Protein AF-A0A822DMT6-F1 (afdb_monomer_lite)

Structure (mmCIF, N/CA/C/O backbone):
data_AF-A0A822DMT6-F1
#
_entry.id   AF-A0A822DMT6-F1
#
loop_
_atom_site.group_PDB
_atom_site.id
_atom_site.type_symbol
_atom_site.label_atom_id
_atom_site.label_alt_id
_atom_site.label_comp_id
_atom_site.label_asym_id
_atom_site.label_entity_id
_atom_site.label_seq_id
_atom_site.pdbx_PDB_ins_code
_atom_site.Cartn_x
_atom_site.Cartn_y
_atom_site.Cartn_z
_atom_site.occupancy
_atom_site.B_iso_or_equiv
_atom_site.auth_seq_id
_atom_site.auth_comp_id
_atom_site.auth_asym_id
_atom_site.auth_atom_id
_atom_site.pdbx_PDB_model_num
ATOM 1 N N . ALA A 1 1 ? 9.276 -4.850 4.590 1.00 66.44 1 ALA A N 1
ATOM 2 C CA . ALA A 1 1 ? 9.335 -3.457 4.109 1.00 66.44 1 ALA A CA 1
ATOM 3 C C . ALA A 1 1 ? 9.538 -2.539 5.305 1.00 66.44 1 ALA A C 1
ATOM 5 O O . ALA A 1 1 ? 8.878 -2.751 6.321 1.00 66.44 1 ALA A O 1
ATOM 6 N N . ILE A 1 2 ? 10.467 -1.592 5.193 1.00 73.31 2 ILE A N 1
ATOM 7 C CA . ILE A 1 2 ? 10.706 -0.543 6.188 1.00 73.31 2 ILE A CA 1
ATOM 8 C C . ILE A 1 2 ? 9.896 0.682 5.767 1.00 73.31 2 ILE A C 1
ATOM 10 O O . ILE A 1 2 ? 9.840 0.990 4.578 1.00 73.31 2 ILE A O 1
ATOM 14 N N . ASN A 1 3 ? 9.216 1.330 6.709 1.00 78.62 3 ASN A N 1
ATOM 15 C CA . ASN A 1 3 ? 8.526 2.582 6.435 1.00 78.62 3 ASN A CA 1
ATOM 16 C C . ASN A 1 3 ? 9.560 3.721 6.344 1.00 78.62 3 ASN A C 1
ATOM 18 O O . ASN A 1 3 ? 10.426 3.847 7.202 1.00 78.62 3 ASN A O 1
ATOM 22 N N . GLU A 1 4 ? 9.479 4.540 5.296 1.00 80.12 4 GLU A N 1
ATOM 23 C CA . GLU A 1 4 ? 10.431 5.631 5.033 1.00 80.12 4 GLU A CA 1
ATOM 24 C C . GLU A 1 4 ? 10.286 6.819 6.008 1.00 80.12 4 GLU A C 1
ATOM 26 O O . GLU A 1 4 ? 11.263 7.484 6.329 1.00 80.12 4 GLU A O 1
ATOM 31 N N . GLU A 1 5 ? 9.083 7.059 6.536 1.00 79.94 5 GLU A N 1
ATOM 32 C CA . GLU A 1 5 ? 8.756 8.161 7.454 1.00 79.94 5 GLU A CA 1
ATOM 33 C C . GLU A 1 5 ? 9.344 7.956 8.862 1.00 79.94 5 GLU A C 1
ATOM 35 O O . GLU A 1 5 ? 9.646 8.934 9.542 1.00 79.94 5 GLU A O 1
ATOM 40 N N . ASN A 1 6 ? 9.508 6.708 9.317 1.00 81.94 6 ASN A N 1
ATOM 41 C CA . ASN A 1 6 ? 10.018 6.400 10.664 1.00 81.94 6 ASN A CA 1
ATOM 42 C C . ASN A 1 6 ? 11.166 5.376 10.708 1.00 81.94 6 ASN A C 1
ATOM 44 O O . ASN A 1 6 ? 11.678 5.099 11.786 1.00 81.94 6 ASN A O 1
ATOM 48 N N . SER A 1 7 ? 11.584 4.815 9.570 1.00 82.81 7 SER A N 1
ATOM 49 C CA . SER A 1 7 ? 12.588 3.741 9.490 1.00 82.81 7 SER A CA 1
ATOM 50 C C . SER A 1 7 ? 12.240 2.466 10.282 1.00 82.81 7 SER A C 1
ATOM 52 O O . SER A 1 7 ? 13.112 1.635 10.535 1.00 82.81 7 SER A O 1
ATOM 54 N N . GLU A 1 8 ? 10.965 2.253 10.628 1.00 78.75 8 GLU A N 1
ATOM 55 C CA . GLU A 1 8 ? 10.493 1.070 11.355 1.00 78.75 8 GLU A CA 1
ATOM 56 C C . GLU A 1 8 ? 9.751 0.085 10.439 1.00 78.75 8 GLU A C 1
ATOM 58 O O . GLU A 1 8 ? 9.033 0.446 9.501 1.00 78.75 8 GLU A O 1
ATOM 63 N N . ALA A 1 9 ? 9.891 -1.210 10.727 1.00 79.50 9 ALA A N 1
ATOM 64 C CA . ALA A 1 9 ? 9.083 -2.246 10.092 1.00 79.50 9 ALA A CA 1
ATOM 65 C C . ALA A 1 9 ? 7.683 -2.303 10.718 1.00 79.50 9 ALA A C 1
ATOM 67 O O . ALA A 1 9 ? 7.536 -2.322 11.936 1.00 79.50 9 ALA A O 1
ATOM 68 N N . ASN A 1 10 ? 6.652 -2.443 9.879 1.00 79.50 10 ASN A N 1
ATOM 69 C CA . ASN A 1 10 ? 5.268 -2.672 10.314 1.00 79.50 10 ASN A CA 1
ATOM 70 C C . ASN A 1 10 ? 4.711 -1.596 11.270 1.00 79.50 10 ASN A C 1
ATOM 72 O O . ASN A 1 10 ? 3.853 -1.898 12.096 1.00 79.50 10 ASN A O 1
ATOM 76 N N . ASN A 1 11 ? 5.172 -0.353 11.150 1.00 84.88 11 ASN A N 1
ATOM 77 C CA . ASN A 1 11 ? 4.607 0.780 11.868 1.00 84.88 11 ASN A CA 1
ATOM 78 C C . ASN A 1 11 ? 4.373 1.934 10.894 1.00 84.88 11 ASN A C 1
ATOM 80 O O . ASN A 1 11 ? 5.320 2.453 10.307 1.00 84.88 11 ASN A O 1
ATOM 84 N N . ILE A 1 12 ? 3.110 2.298 10.680 1.00 87.62 12 ILE A N 1
ATOM 85 C CA . ILE A 1 12 ? 2.711 3.346 9.740 1.00 87.62 12 ILE A CA 1
ATOM 86 C C . ILE A 1 12 ? 1.749 4.321 10.407 1.00 87.62 12 ILE A C 1
ATOM 88 O O . ILE A 1 12 ? 0.937 3.944 11.256 1.00 87.62 12 ILE A O 1
ATOM 92 N N . LYS A 1 13 ? 1.815 5.586 9.994 1.00 88.56 13 LYS A N 1
ATOM 93 C CA . LYS A 1 13 ? 0.916 6.621 10.489 1.00 88.56 13 LYS A CA 1
ATOM 94 C C . LYS A 1 13 ? -0.430 6.547 9.776 1.00 88.56 13 LYS A C 1
ATOM 96 O O . LYS A 1 13 ? -0.528 6.693 8.556 1.00 88.56 13 LYS A O 1
ATOM 101 N N . ASN A 1 14 ? -1.497 6.382 10.544 1.00 89.94 14 ASN A N 1
ATOM 102 C CA . ASN A 1 14 ? -2.849 6.586 10.056 1.00 89.94 14 ASN A CA 1
ATOM 103 C C . ASN A 1 14 ? -3.070 8.087 9.829 1.00 89.94 14 ASN A C 1
ATOM 105 O O . ASN A 1 14 ? -3.040 8.881 10.765 1.00 89.94 14 ASN A O 1
ATOM 109 N N . ARG A 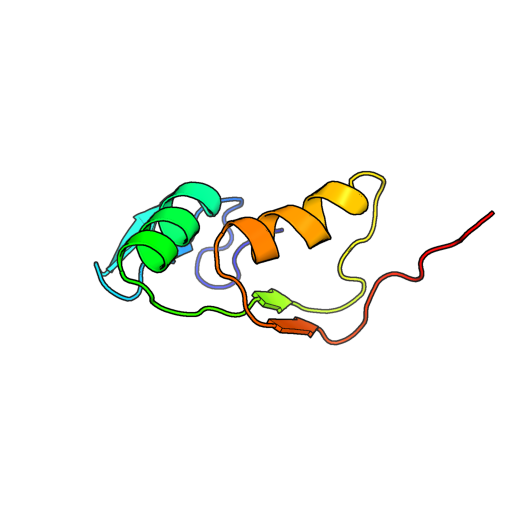1 15 ? -3.306 8.487 8.581 1.00 88.69 15 ARG A N 1
ATOM 110 C CA . ARG A 1 15 ? -3.467 9.891 8.180 1.00 88.69 15 ARG A CA 1
ATOM 111 C C . ARG A 1 15 ? -4.795 10.495 8.638 1.00 88.69 15 ARG A C 1
ATOM 113 O O . ARG A 1 15 ? -4.900 11.713 8.686 1.00 88.69 15 ARG A O 1
ATOM 120 N N . LEU A 1 16 ? -5.783 9.670 8.992 1.00 88.19 16 LEU A N 1
ATOM 121 C CA . LEU A 1 16 ? -7.080 10.127 9.502 1.00 88.19 16 LEU A CA 1
ATOM 122 C C . LEU A 1 16 ? -7.063 10.356 11.019 1.00 88.19 16 LEU A C 1
ATOM 124 O O . LEU A 1 16 ? -7.734 11.263 11.497 1.00 88.19 16 LEU A O 1
ATOM 128 N N . THR A 1 17 ? -6.308 9.556 11.780 1.00 89.38 17 THR A N 1
ATOM 129 C CA . THR A 1 17 ? -6.232 9.679 13.252 1.00 89.38 17 THR A CA 1
ATOM 130 C C . THR A 1 17 ? -4.927 10.294 13.753 1.00 89.38 17 THR A C 1
ATOM 132 O O . THR A 1 17 ? -4.819 10.612 14.933 1.00 89.38 17 THR A O 1
ATOM 135 N N . ASN A 1 18 ? -3.929 10.453 12.880 1.00 90.88 18 ASN A N 1
ATOM 136 C CA . ASN A 1 18 ? -2.546 10.821 13.202 1.00 90.88 18 ASN A CA 1
ATOM 137 C C . ASN A 1 18 ? -1.823 9.869 14.170 1.00 90.88 18 ASN A C 1
ATOM 139 O O . ASN A 1 18 ? -0.760 10.217 14.683 1.00 90.88 18 ASN A O 1
ATOM 143 N N . GLN A 1 19 ? -2.356 8.665 14.385 1.00 89.62 19 GLN A N 1
ATOM 144 C CA . GLN A 1 19 ? -1.765 7.655 15.262 1.00 89.62 19 GLN A CA 1
ATOM 145 C C . GLN A 1 19 ? -0.919 6.656 14.476 1.00 89.62 19 GLN A C 1
ATOM 147 O O . GLN A 1 19 ? -1.231 6.315 13.335 1.00 89.62 19 GLN A O 1
ATOM 152 N N . TRP A 1 20 ? 0.130 6.165 15.120 1.00 89.06 20 TRP A N 1
ATOM 153 C CA . TRP A 1 20 ? 0.984 5.101 14.609 1.00 89.06 20 TRP A CA 1
ATOM 154 C C . TRP A 1 20 ? 0.381 3.731 14.926 1.00 89.06 20 TRP A C 1
ATO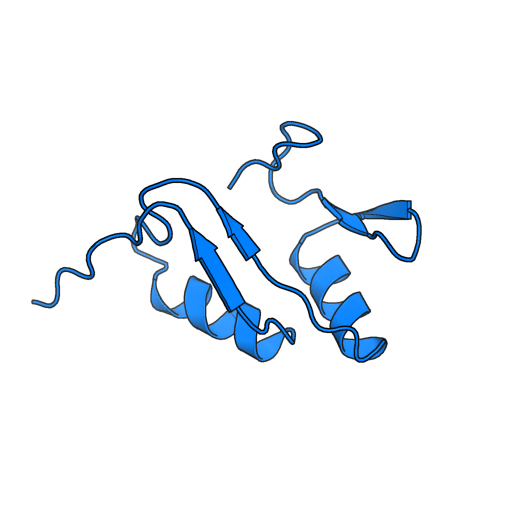M 156 O O . TRP A 1 20 ? -0.199 3.535 15.995 1.00 89.06 20 TRP A O 1
ATOM 166 N N . GLY A 1 21 ? 0.492 2.789 13.994 1.00 89.25 21 GLY A N 1
ATOM 167 C CA . GLY A 1 21 ? -0.028 1.440 14.169 1.00 89.25 21 GLY A CA 1
ATOM 168 C C . GLY A 1 21 ? 0.478 0.464 13.114 1.00 89.25 21 GLY A C 1
ATOM 169 O O . GLY A 1 21 ? 1.150 0.838 12.152 1.00 89.25 21 GLY A O 1
ATOM 170 N N . LYS A 1 22 ? 0.129 -0.814 13.284 1.00 88.25 22 LYS A N 1
ATOM 171 C CA . LYS A 1 22 ? 0.541 -1.866 12.351 1.00 88.25 22 LYS A CA 1
ATOM 172 C C . LYS A 1 22 ? -0.129 -1.697 10.993 1.00 88.25 22 LYS A C 1
ATOM 174 O O . LYS A 1 22 ? -1.293 -1.299 10.916 1.00 88.25 22 LYS A O 1
ATOM 179 N N . VAL A 1 23 ? 0.571 -2.083 9.924 1.00 87.00 23 VAL A N 1
ATOM 180 C CA . VAL A 1 23 ? 0.068 -1.978 8.540 1.00 87.00 23 VAL A CA 1
ATOM 181 C C . VAL A 1 23 ? -1.318 -2.626 8.376 1.00 87.00 23 VAL A C 1
ATOM 183 O O . VAL A 1 23 ? -2.212 -1.958 7.849 1.00 87.00 23 VAL A O 1
ATOM 186 N N . PRO A 1 24 ? -1.574 -3.861 8.865 1.00 87.25 24 PRO A N 1
ATOM 187 C CA . PRO A 1 24 ? -2.885 -4.491 8.709 1.00 87.25 24 PRO A CA 1
ATOM 188 C C . PRO A 1 24 ? -3.993 -3.767 9.478 1.00 87.25 24 PRO A C 1
ATOM 190 O O . PRO A 1 24 ? -5.128 -3.703 9.009 1.00 87.25 24 PRO A O 1
ATOM 193 N N . ASP A 1 25 ? -3.682 -3.213 10.650 1.00 89.50 25 ASP A N 1
ATOM 194 C CA . ASP A 1 25 ? -4.667 -2.550 11.508 1.00 89.50 25 ASP A CA 1
ATOM 195 C C . ASP A 1 25 ? -5.093 -1.208 10.904 1.00 89.50 25 ASP A C 1
ATOM 197 O O . ASP A 1 25 ? -6.287 -0.921 10.795 1.00 89.50 25 ASP A O 1
ATOM 201 N N . VAL A 1 26 ? -4.127 -0.434 10.403 1.00 90.56 26 VAL A N 1
ATOM 202 C CA . VAL A 1 26 ? -4.384 0.820 9.683 1.00 90.56 26 VAL A CA 1
ATOM 203 C C . VAL A 1 26 ? -5.139 0.560 8.374 1.00 90.56 26 VAL A C 1
ATOM 205 O O . VAL A 1 26 ? -6.095 1.269 8.063 1.00 90.56 26 VAL A O 1
ATOM 208 N N . ALA A 1 27 ? -4.794 -0.495 7.633 1.00 88.38 27 ALA A N 1
ATOM 209 C CA . ALA A 1 27 ? -5.502 -0.852 6.404 1.00 88.38 27 ALA A CA 1
ATOM 210 C C . ALA A 1 27 ? -6.958 -1.293 6.668 1.00 88.38 27 ALA A C 1
ATOM 212 O O . ALA A 1 27 ? -7.872 -0.870 5.955 1.00 88.38 27 ALA A O 1
ATOM 213 N N . ARG A 1 28 ? -7.218 -2.073 7.732 1.00 90.44 28 ARG A N 1
ATOM 214 C CA . ARG A 1 28 ? -8.594 -2.402 8.162 1.00 90.44 28 ARG A CA 1
ATOM 215 C C . ARG A 1 28 ? -9.374 -1.161 8.586 1.00 90.44 28 ARG A C 1
ATOM 217 O O . ARG A 1 28 ? -10.565 -1.073 8.289 1.00 90.44 28 ARG A O 1
ATOM 224 N N . TYR A 1 29 ? -8.720 -0.207 9.247 1.00 91.88 29 TYR A N 1
ATOM 225 C CA . TYR A 1 29 ? -9.338 1.067 9.602 1.00 91.88 29 TYR A CA 1
ATOM 226 C C . TYR A 1 29 ? -9.763 1.851 8.355 1.00 91.88 29 TYR A C 1
ATOM 228 O O . TYR A 1 29 ? -10.902 2.304 8.269 1.00 91.88 29 TYR A O 1
ATOM 236 N N . TYR A 1 30 ? -8.899 1.960 7.344 1.00 91.12 30 TYR A N 1
ATOM 237 C CA . TYR A 1 30 ? -9.280 2.609 6.088 1.00 91.12 30 TYR A CA 1
ATOM 238 C C . TYR A 1 30 ? -10.420 1.880 5.378 1.00 91.12 30 TYR A C 1
ATOM 240 O O . TYR A 1 30 ? -11.359 2.528 4.916 1.00 91.12 30 TYR A O 1
ATOM 248 N N . LYS A 1 31 ? -10.413 0.542 5.380 1.00 89.62 31 LYS A N 1
ATOM 249 C CA . LYS A 1 31 ? -11.523 -0.257 4.850 1.00 89.62 31 LYS A CA 1
ATOM 250 C C . LYS A 1 31 ? -12.845 0.040 5.564 1.00 89.62 31 LYS A C 1
ATOM 252 O O . LYS A 1 31 ? -13.855 0.225 4.891 1.00 89.62 31 LYS A O 1
ATOM 257 N N . SER A 1 32 ? -12.859 0.125 6.898 1.00 90.81 32 SER A N 1
ATOM 258 C CA . SER A 1 32 ? -14.087 0.420 7.661 1.00 90.81 32 SER A CA 1
ATOM 259 C C . SER A 1 32 ? -14.598 1.848 7.447 1.00 90.81 32 SER A C 1
ATOM 261 O O . SER A 1 32 ? -15.796 2.099 7.553 1.00 90.81 32 SER A O 1
ATOM 263 N N . LYS A 1 33 ? -13.707 2.778 7.086 1.00 91.94 33 LYS A N 1
ATOM 264 C CA . LYS A 1 33 ? -14.038 4.153 6.682 1.00 91.94 33 LYS A CA 1
ATOM 265 C C . LYS A 1 33 ? -14.296 4.307 5.182 1.00 91.94 33 LYS A C 1
ATOM 267 O O . LYS A 1 33 ? -14.426 5.432 4.709 1.00 91.94 33 LYS A O 1
ATOM 272 N N . ASN A 1 34 ? -14.343 3.200 4.436 1.00 90.31 34 ASN A N 1
ATOM 273 C CA . ASN A 1 34 ? -14.477 3.176 2.979 1.00 90.31 34 ASN A CA 1
ATOM 274 C C . ASN A 1 34 ? -13.466 4.099 2.264 1.00 90.31 34 ASN A C 1
ATOM 276 O O . ASN A 1 34 ? -13.746 4.668 1.211 1.00 90.31 34 ASN A O 1
ATOM 280 N N . THR A 1 35 ? -12.293 4.283 2.874 1.00 90.50 35 THR A N 1
ATOM 281 C CA . THR A 1 35 ? -11.220 5.142 2.379 1.00 90.50 35 THR A CA 1
ATOM 282 C C . THR A 1 35 ? -10.287 4.291 1.517 1.00 90.50 35 THR A C 1
ATOM 284 O O . THR A 1 35 ? -9.647 3.375 2.042 1.00 90.50 35 THR A O 1
ATOM 287 N N . PRO A 1 36 ? -10.207 4.536 0.198 1.00 89.81 36 PRO A N 1
ATOM 288 C CA . PRO A 1 36 ? -9.274 3.822 -0.659 1.00 89.81 36 PRO A CA 1
ATOM 289 C C . PRO A 1 36 ? -7.837 4.228 -0.329 1.00 89.81 36 PRO A C 1
ATOM 291 O O . PRO A 1 36 ? -7.566 5.367 0.050 1.00 89.81 36 PRO A O 1
ATOM 294 N N . TRP A 1 37 ? -6.905 3.303 -0.521 1.00 90.56 37 TRP A N 1
ATOM 295 C CA . TRP A 1 37 ? -5.482 3.551 -0.318 1.00 90.56 37 TRP A CA 1
ATOM 296 C C . TRP A 1 37 ? -4.650 2.859 -1.399 1.00 90.56 37 TRP A C 1
ATOM 298 O O . TRP A 1 37 ? -5.128 1.969 -2.114 1.00 90.56 37 TRP A O 1
ATOM 308 N N . ILE A 1 38 ? -3.403 3.301 -1.532 1.00 89.62 38 ILE A N 1
ATOM 309 C CA . ILE A 1 38 ? -2.426 2.769 -2.483 1.00 89.62 38 ILE A CA 1
ATOM 310 C C . ILE A 1 38 ? -1.119 2.452 -1.758 1.00 89.62 38 ILE A C 1
ATOM 312 O O . ILE A 1 38 ? -0.820 3.060 -0.730 1.00 89.62 38 ILE A O 1
ATOM 316 N N . VAL A 1 39 ? -0.349 1.506 -2.290 1.00 88.62 39 VAL A N 1
ATOM 317 C CA . VAL A 1 39 ? 1.042 1.281 -1.874 1.00 88.62 39 VAL A CA 1
ATOM 318 C C . VAL A 1 39 ? 1.947 2.083 -2.791 1.00 88.62 39 VAL A C 1
ATOM 320 O O . VAL A 1 39 ? 1.800 1.993 -4.010 1.00 88.62 39 VAL A O 1
ATOM 323 N N . ILE A 1 40 ? 2.896 2.805 -2.206 1.00 86.75 40 ILE A N 1
ATOM 324 C CA . ILE A 1 40 ? 4.061 3.327 -2.914 1.00 86.75 40 ILE A CA 1
ATOM 325 C C . ILE A 1 40 ? 5.267 2.521 -2.442 1.00 86.75 40 ILE A C 1
ATOM 327 O O . ILE A 1 40 ? 5.460 2.354 -1.237 1.00 86.75 40 ILE A O 1
ATOM 331 N N . GLY A 1 41 ? 6.035 1.979 -3.377 1.00 85.75 41 GLY A N 1
ATOM 332 C CA . GLY A 1 41 ? 7.265 1.255 -3.081 1.00 85.75 41 GLY A CA 1
ATOM 333 C C . GLY A 1 41 ? 8.364 1.590 -4.079 1.00 85.75 41 GLY A C 1
ATOM 334 O O . GLY A 1 41 ? 8.143 2.307 -5.054 1.00 85.75 41 GLY A O 1
ATOM 335 N N . ASP A 1 42 ? 9.556 1.075 -3.814 1.00 85.75 42 ASP A N 1
ATOM 336 C CA . ASP A 1 42 ? 10.734 1.340 -4.632 1.00 85.75 42 ASP A CA 1
ATOM 337 C C . ASP A 1 42 ? 10.920 0.238 -5.700 1.00 85.75 42 ASP A C 1
ATOM 339 O O . ASP A 1 42 ? 9.953 -0.175 -6.346 1.00 85.75 42 ASP A O 1
ATOM 343 N N . GLU A 1 43 ? 12.143 -0.227 -5.925 1.00 84.31 43 GLU A N 1
ATOM 344 C CA . GLU A 1 43 ? 12.462 -1.301 -6.861 1.00 84.31 43 GLU A CA 1
ATOM 345 C C . GLU A 1 43 ? 12.165 -2.702 -6.300 1.00 84.31 43 GLU A C 1
ATOM 347 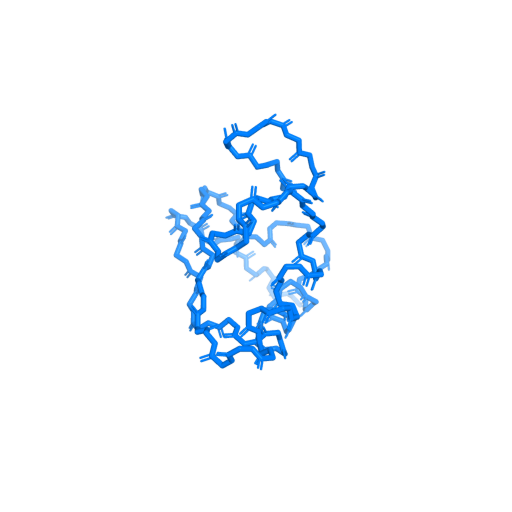O O . GLU A 1 43 ? 12.113 -2.929 -5.091 1.00 84.31 43 GLU A O 1
ATOM 352 N N . ASN A 1 44 ? 11.993 -3.663 -7.210 1.00 81.69 44 ASN A N 1
ATOM 353 C CA . ASN A 1 44 ? 11.865 -5.095 -6.936 1.00 81.69 44 ASN A CA 1
ATOM 354 C C . ASN A 1 44 ? 10.730 -5.475 -5.961 1.00 81.69 44 ASN A C 1
ATOM 356 O O . ASN A 1 44 ? 10.845 -6.407 -5.160 1.00 81.69 44 ASN A O 1
ATOM 360 N N . TYR A 1 45 ? 9.595 -4.774 -6.027 1.00 80.50 45 TYR A N 1
ATOM 361 C CA . TYR A 1 45 ? 8.450 -5.064 -5.164 1.00 80.50 45 TYR A CA 1
ATOM 362 C C . TYR A 1 45 ? 7.910 -6.481 -5.400 1.00 80.50 45 TYR A C 1
ATOM 364 O O . TYR A 1 45 ? 7.594 -6.854 -6.532 1.00 80.50 45 TYR A O 1
ATOM 372 N N . GLY A 1 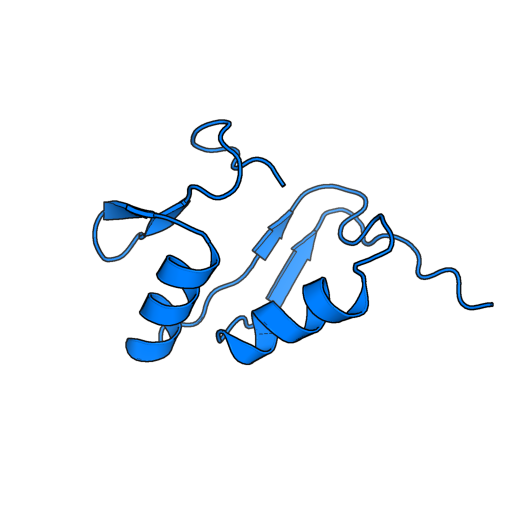46 ? 7.753 -7.254 -4.322 1.00 73.88 46 GLY A N 1
ATOM 373 C CA . GLY A 1 46 ? 7.301 -8.649 -4.380 1.00 73.88 46 GLY A CA 1
ATOM 374 C C . GLY A 1 46 ? 8.430 -9.681 -4.489 1.00 73.88 46 GLY A C 1
ATOM 375 O O . GLY A 1 46 ? 8.165 -10.840 -4.806 1.00 73.88 46 GLY A O 1
ATOM 376 N N . GLU A 1 47 ? 9.680 -9.287 -4.231 1.00 73.56 47 GLU A N 1
ATOM 377 C CA . GLU A 1 47 ? 10.803 -10.215 -4.088 1.00 73.56 47 GLU A CA 1
ATOM 378 C C . GLU A 1 47 ? 10.607 -11.172 -2.891 1.00 73.56 47 GLU A C 1
ATOM 380 O O . GLU A 1 47 ? 10.108 -10.787 -1.833 1.00 73.56 47 GLU A O 1
ATOM 385 N N . GLY A 1 48 ? 11.009 -12.438 -3.051 1.00 67.31 48 GLY A N 1
ATOM 386 C CA . GLY A 1 48 ? 10.865 -13.489 -2.030 1.00 67.31 48 GLY A CA 1
ATOM 387 C C . GLY A 1 48 ? 9.738 -14.485 -2.320 1.00 67.31 48 GLY A C 1
ATOM 388 O O . GLY A 1 48 ? 9.159 -14.464 -3.400 1.00 67.31 48 GLY A O 1
ATOM 389 N N . SER A 1 49 ? 9.465 -15.415 -1.400 1.00 54.19 49 SER A N 1
ATOM 390 C CA . SER A 1 49 ? 8.522 -16.537 -1.593 1.00 54.19 49 SER A CA 1
ATOM 391 C C . SER A 1 49 ? 7.063 -16.216 -1.242 1.00 54.19 49 SER A C 1
ATOM 393 O O . SER A 1 49 ? 6.160 -16.901 -1.710 1.00 54.19 49 SER A O 1
ATOM 395 N N . SER A 1 50 ? 6.805 -15.150 -0.480 1.00 55.81 50 SER A N 1
ATOM 396 C CA . SER A 1 50 ? 5.468 -14.776 0.025 1.00 55.81 50 SER A CA 1
ATOM 397 C C . SER A 1 50 ? 4.614 -14.010 -1.011 1.00 55.81 50 SER A C 1
ATOM 399 O O . SER A 1 50 ? 3.952 -13.016 -0.706 1.00 55.81 50 SER A O 1
ATOM 401 N N . ARG A 1 51 ? 4.687 -14.447 -2.276 1.00 58.16 51 ARG A N 1
ATOM 402 C CA . ARG A 1 51 ? 4.252 -13.714 -3.484 1.00 58.16 51 ARG A CA 1
ATOM 403 C C . ARG A 1 51 ? 2.736 -13.591 -3.618 1.00 58.16 51 ARG A C 1
ATOM 405 O O . ARG A 1 51 ? 2.238 -12.568 -4.074 1.00 58.16 51 ARG A O 1
ATOM 412 N N . GLU A 1 52 ? 2.000 -14.616 -3.206 1.00 53.34 52 GLU A N 1
ATOM 413 C CA . GLU A 1 52 ? 0.542 -14.669 -3.367 1.00 53.34 52 GLU A CA 1
ATOM 414 C C . GLU A 1 52 ? -0.178 -13.862 -2.278 1.00 53.34 52 GLU A C 1
ATOM 416 O O . GLU A 1 52 ? -1.142 -13.146 -2.552 1.00 53.34 52 GLU A O 1
ATOM 421 N N . HIS A 1 53 ? 0.352 -13.878 -1.053 1.00 52.16 53 HIS A N 1
ATOM 422 C CA . HIS A 1 53 ? -0.185 -13.099 0.063 1.00 52.16 53 HIS A CA 1
ATOM 423 C C . HIS A 1 53 ? 0.044 -11.594 -0.123 1.00 52.16 53 HIS A C 1
ATOM 425 O O . HIS A 1 53 ? -0.872 -10.803 0.099 1.00 52.16 53 HIS A O 1
ATOM 431 N N . ALA A 1 54 ? 1.214 -11.193 -0.634 1.00 56.69 54 ALA A N 1
ATOM 432 C CA . ALA A 1 54 ? 1.550 -9.784 -0.847 1.00 56.69 54 ALA A CA 1
ATOM 433 C C . ALA A 1 54 ? 0.629 -9.07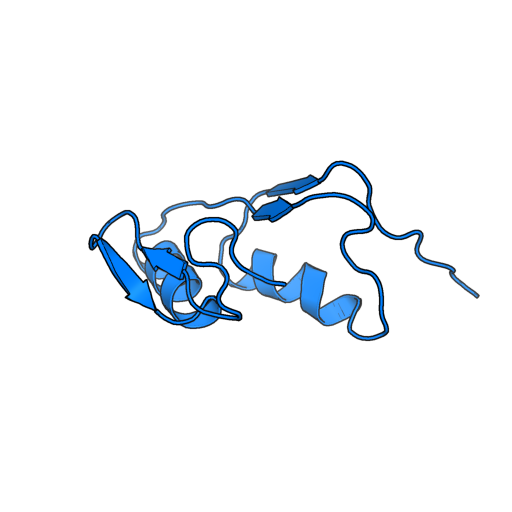0 -1.857 1.00 56.69 54 ALA A C 1
ATOM 435 O O . ALA A 1 54 ? 0.463 -7.855 -1.773 1.00 56.69 54 ALA A O 1
ATOM 436 N N . ALA A 1 55 ? 0.011 -9.804 -2.790 1.00 59.41 55 ALA A N 1
ATOM 437 C CA . ALA A 1 55 ? -0.918 -9.252 -3.780 1.00 59.41 55 ALA A CA 1
ATOM 438 C C . ALA A 1 55 ? -2.396 -9.351 -3.353 1.00 59.41 55 ALA A C 1
ATOM 440 O O . ALA A 1 55 ? -3.196 -8.461 -3.661 1.00 59.41 55 ALA A O 1
ATOM 441 N N . LEU A 1 56 ? -2.775 -10.410 -2.626 1.00 61.12 56 LEU A N 1
ATOM 442 C CA . LEU A 1 56 ? -4.160 -10.642 -2.200 1.00 61.12 56 LEU A CA 1
ATOM 443 C C . LEU A 1 56 ? -4.541 -9.851 -0.941 1.00 61.12 56 LEU A C 1
ATOM 445 O O . LEU A 1 56 ? -5.666 -9.345 -0.854 1.00 61.12 56 LEU A O 1
ATOM 449 N N . GLU A 1 57 ? -3.618 -9.690 0.009 1.00 68.56 57 GLU A N 1
ATOM 450 C CA . GLU A 1 57 ? -3.858 -8.955 1.257 1.00 68.56 57 GLU A CA 1
ATOM 451 C C . GLU A 1 57 ? -4.218 -7.475 1.015 1.00 68.56 57 GLU A C 1
ATOM 453 O O . GLU A 1 57 ? -5.213 -7.016 1.591 1.00 68.56 57 GLU A O 1
ATOM 458 N N . PRO A 1 58 ? -3.544 -6.727 0.111 1.00 72.44 58 PRO A N 1
ATOM 459 C CA . PRO A 1 58 ? -3.939 -5.360 -0.215 1.00 72.44 58 PRO A CA 1
ATOM 460 C C . PRO A 1 58 ? -5.355 -5.259 -0.775 1.00 72.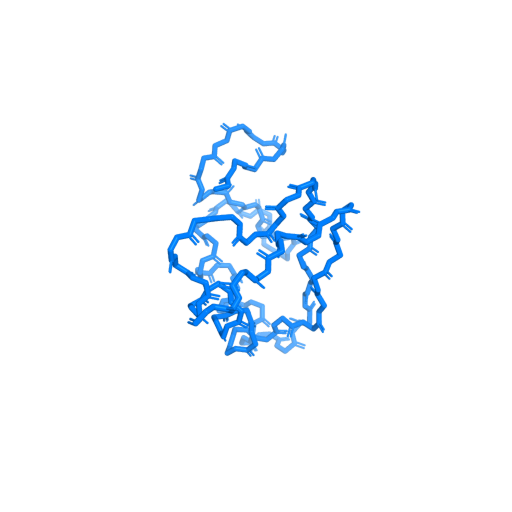44 58 PRO A C 1
ATOM 462 O O . PRO A 1 58 ? -6.132 -4.413 -0.333 1.00 72.44 58 PRO A O 1
ATOM 465 N N . ARG A 1 59 ? -5.737 -6.152 -1.699 1.00 74.50 59 ARG A N 1
ATOM 466 C CA . ARG A 1 59 ? -7.082 -6.151 -2.293 1.00 74.50 59 ARG A CA 1
ATOM 467 C C . ARG A 1 59 ? -8.151 -6.463 -1.247 1.00 74.50 59 ARG A C 1
ATOM 469 O O . ARG A 1 59 ? -9.180 -5.787 -1.210 1.00 74.50 59 ARG A O 1
ATOM 476 N N . HIS A 1 60 ? -7.906 -7.442 -0.372 1.00 78.75 60 HIS A N 1
ATOM 477 C CA . HIS A 1 60 ? -8.824 -7.767 0.721 1.00 78.75 60 HIS A CA 1
ATOM 478 C C . HIS A 1 60 ? -9.009 -6.585 1.685 1.00 78.75 60 HIS A C 1
ATOM 480 O O . HIS A 1 60 ? -10.106 -6.370 2.206 1.00 78.75 60 HIS A O 1
ATOM 486 N N . LEU A 1 61 ? -7.960 -5.794 1.902 1.00 83.25 61 LEU A N 1
ATOM 487 C CA . LEU A 1 61 ? -7.942 -4.664 2.828 1.00 83.25 61 LEU A CA 1
ATOM 488 C C . LEU A 1 61 ? -8.345 -3.318 2.189 1.00 83.25 61 LEU A C 1
ATOM 490 O O . LEU A 1 61 ? -8.233 -2.280 2.835 1.00 83.25 61 LEU A O 1
ATOM 494 N N . GLY A 1 62 ? -8.866 -3.314 0.958 1.00 84.31 62 GLY A N 1
ATOM 495 C CA . GLY A 1 62 ? -9.388 -2.105 0.303 1.00 84.31 62 GLY A CA 1
ATOM 496 C C . GLY A 1 62 ? -8.357 -1.294 -0.492 1.00 84.31 62 GLY A C 1
ATOM 497 O O . GLY A 1 62 ? -8.674 -0.196 -0.951 1.00 84.31 62 GLY A O 1
ATOM 498 N N . GLY A 1 63 ? -7.157 -1.836 -0.697 1.00 87.69 63 GLY A N 1
ATOM 499 C CA . GLY A 1 63 ? -6.141 -1.263 -1.572 1.00 87.69 63 GLY A CA 1
ATOM 500 C C . GLY A 1 63 ? -6.608 -1.218 -3.029 1.00 87.69 63 GLY A C 1
ATOM 501 O O . GLY A 1 63 ? -7.321 -2.110 -3.502 1.00 87.69 63 GLY A O 1
ATOM 502 N N . ARG A 1 64 ? -6.234 -0.149 -3.739 1.00 88.88 64 ARG A N 1
ATOM 503 C CA . ARG A 1 64 ? -6.646 0.102 -5.133 1.00 88.88 64 ARG A CA 1
ATOM 504 C C . ARG A 1 64 ? -5.514 -0.003 -6.142 1.00 88.88 64 ARG A C 1
ATOM 506 O O . ARG A 1 64 ? -5.756 -0.453 -7.256 1.00 88.88 64 ARG A O 1
ATOM 513 N N . ALA A 1 65 ? -4.310 0.397 -5.756 1.00 86.38 65 ALA A N 1
ATOM 514 C CA . ALA A 1 65 ? -3.149 0.372 -6.629 1.00 86.38 65 ALA A CA 1
ATOM 515 C C . ALA A 1 65 ? -1.871 0.112 -5.831 1.00 86.38 65 ALA A C 1
ATOM 517 O O . ALA A 1 65 ? -1.782 0.430 -4.643 1.00 86.38 65 ALA A O 1
ATOM 518 N N . ILE A 1 66 ? -0.884 -0.445 -6.522 1.00 86.12 66 ILE A N 1
ATOM 519 C CA . ILE A 1 66 ? 0.496 -0.574 -6.067 1.00 86.12 66 ILE A CA 1
ATOM 520 C C . ILE A 1 66 ? 1.336 0.133 -7.126 1.00 86.12 66 ILE A C 1
ATOM 522 O O . ILE A 1 66 ? 1.291 -0.249 -8.295 1.00 86.12 66 ILE A O 1
ATOM 526 N N . ILE A 1 67 ? 2.041 1.187 -6.730 1.00 87.94 67 ILE A N 1
ATOM 527 C CA . ILE A 1 67 ? 2.891 1.992 -7.606 1.00 87.94 67 ILE A CA 1
ATOM 528 C C . ILE A 1 67 ? 4.321 1.824 -7.116 1.00 87.94 67 ILE A C 1
ATOM 530 O O . ILE A 1 67 ? 4.639 2.157 -5.976 1.00 87.94 67 ILE A O 1
ATOM 534 N N . VAL A 1 68 ? 5.166 1.255 -7.964 1.00 88.69 68 VAL A N 1
ATOM 535 C CA . VAL A 1 68 ? 6.541 0.870 -7.629 1.00 88.69 68 VAL A CA 1
ATOM 536 C C . VAL A 1 68 ? 7.459 1.212 -8.792 1.00 88.69 68 VAL A C 1
ATOM 538 O O . VAL A 1 68 ? 6.991 1.273 -9.932 1.00 88.69 68 VAL A O 1
ATOM 541 N N . LYS A 1 69 ? 8.755 1.423 -8.533 1.00 87.38 69 LYS A N 1
ATOM 542 C CA . LYS A 1 69 ? 9.729 1.664 -9.613 1.00 87.38 69 LYS A CA 1
ATOM 543 C C . LYS A 1 69 ? 9.913 0.418 -10.475 1.00 87.38 69 LYS A C 1
ATOM 545 O O . LYS A 1 69 ? 10.009 0.517 -11.696 1.00 87.38 69 LYS A O 1
ATOM 550 N N . SER A 1 70 ? 9.908 -0.759 -9.852 1.00 84.12 70 SER A N 1
ATOM 551 C CA . SER A 1 70 ? 9.909 -2.038 -10.558 1.00 84.12 70 SER A CA 1
ATOM 552 C C . SER A 1 70 ? 9.237 -3.137 -9.732 1.00 84.12 70 SER A C 1
ATOM 554 O O . SER A 1 70 ? 9.318 -3.165 -8.504 1.00 84.12 70 SER A O 1
ATOM 556 N N . PHE A 1 71 ? 8.550 -4.052 -10.414 1.00 83.56 71 PHE A N 1
ATOM 557 C CA . PHE A 1 71 ? 8.032 -5.278 -9.809 1.00 83.56 71 PHE A CA 1
ATOM 558 C C . PHE A 1 71 ? 9.078 -6.385 -9.918 1.00 83.56 71 PHE A C 1
ATOM 560 O O . PHE A 1 71 ? 9.743 -6.513 -10.950 1.00 83.56 71 PHE A O 1
ATOM 567 N N . ALA A 1 72 ? 9.176 -7.225 -8.889 1.00 81.44 72 ALA A N 1
ATOM 568 C CA . ALA A 1 72 ? 9.962 -8.443 -8.974 1.00 81.44 72 ALA A CA 1
ATOM 569 C C . ALA A 1 72 ? 9.409 -9.339 -10.085 1.00 81.44 72 ALA A C 1
ATOM 571 O O . ALA A 1 72 ? 8.201 -9.569 -10.201 1.00 81.44 72 ALA A O 1
ATOM 572 N N . ARG A 1 73 ? 10.305 -9.854 -10.930 1.00 73.31 73 ARG A N 1
ATOM 573 C CA . ARG A 1 73 ? 9.911 -10.722 -12.037 1.00 73.31 73 ARG A CA 1
ATOM 574 C C . ARG A 1 73 ? 9.425 -12.047 -11.459 1.00 73.31 73 ARG A C 1
ATOM 576 O O . ARG A 1 73 ? 10.197 -12.784 -10.846 1.00 73.31 73 ARG A O 1
ATOM 583 N N . ILE A 1 74 ? 8.153 -12.370 -11.676 1.00 62.78 74 ILE A N 1
ATOM 584 C CA . ILE A 1 74 ? 7.626 -13.697 -11.365 1.00 62.78 74 ILE A CA 1
ATOM 585 C C . ILE A 1 74 ? 8.332 -14.677 -12.306 1.00 62.78 74 ILE A C 1
ATOM 587 O O . ILE A 1 74 ? 8.035 -14.744 -13.497 1.00 62.78 74 ILE A O 1
ATOM 591 N N . HIS A 1 75 ? 9.324 -15.399 -11.786 1.00 49.00 75 HIS A N 1
ATOM 592 C CA . HIS A 1 75 ? 9.935 -16.519 -12.490 1.00 49.00 75 HIS A CA 1
ATOM 593 C C . HIS A 1 75 ? 8.957 -17.691 -12.380 1.00 49.00 75 HIS A C 1
ATOM 595 O O . HIS A 1 75 ? 9.020 -18.471 -11.433 1.00 49.00 75 HIS A O 1
ATOM 601 N N . GLY A 1 76 ? 7.984 -17.737 -13.291 1.00 43.53 76 GLY A N 1
ATOM 602 C CA . GLY A 1 76 ? 7.167 -18.923 -13.499 1.00 43.53 76 GLY A CA 1
ATOM 603 C C . GLY A 1 76 ? 8.047 -20.005 -14.112 1.00 43.53 76 GLY A C 1
ATOM 604 O O . GLY A 1 76 ? 8.445 -19.894 -15.270 1.00 43.53 76 GLY A O 1
ATOM 605 N N . LYS A 1 77 ? 8.389 -21.008 -13.314 1.00 35.38 77 LYS A N 1
ATOM 606 C CA . LYS A 1 77 ? 8.597 -22.364 -13.806 1.00 35.38 77 LYS A CA 1
ATOM 607 C C . LYS A 1 77 ? 7.496 -23.222 -13.219 1.00 35.38 77 LYS A C 1
ATOM 609 O O . LYS A 1 77 ? 7.182 -22.988 -12.031 1.00 35.38 77 LYS A O 1
#

Foldseek 3Di:
DADPVPRHPQWDQQPVVRDIGGPLVSLLVCVVVLHEDEAEEEEAAQPDDCNPCSVVSCVVSRYDYYHYNYHHDPPDD

Sequence (77 aa):
AINEENSEANNIKNRLTNQWGKVPDVARYYKSKNTPWIVIGDENYGEGSSREHAALEPRHLGGRAIIVKSFARIHGK

Secondary structure (DSSP, 8-state):
-B-TTTS-BT-EE-TTT--EE-HHHHHHHHHHTT--EEEEE-SSBT-SS-HHHHHHHHHHTTEEEEEES-BPP----

Radius of gyration: 13.15 Å; chains: 1; bounding box: 27×33×29 Å

pLDDT: mean 79.63, std 13.03, range [35.38, 91.94]